Protein AF-A0A2P6RZ66-F1 (afdb_monomer_lite)

Sequence (146 aa):
MLWQESAVLIPDDTENAWIKHKDNLILMEIYHFFRSSCSQFGFTCESLSELKSDESEPEGALANVLDLLKRIHKIFFYELGGNLLYRDVRQVLKTVRKEVLKGCKVVFSRIIPSKVQADNHHPWKMAEQQIICGESNLKTSFLSVK

Organism: Rosa chinensis (NCBI:txid74649)

pLDDT: mean 78.61, std 17.31, range [31.58, 96.75]

Foldseek 3Di:
DPPDLLPAAAEDQDQVVQPPNNLRYQHFDDAFADPVSCVVVPHPDDHCVRVVHGADCCQGRVNVVVVLVVQLVCCLPPVDDDDNVPGGSSVSNQVVLCVLCPVNDDDFDPPDPPVDDPCPDPVSVCVVSSRDDGPPPCVVTDDDDD

Structure (mmCIF, N/CA/C/O backbone):
data_AF-A0A2P6RZ66-F1
#
_entry.id   AF-A0A2P6RZ66-F1
#
loop_
_atom_site.group_PDB
_atom_site.id
_atom_site.type_symbol
_atom_site.label_atom_id
_atom_site.label_alt_id
_atom_site.label_comp_id
_atom_site.label_asym_id
_atom_site.label_entity_id
_atom_site.label_seq_id
_atom_site.pdbx_PDB_ins_code
_atom_site.Cartn_x
_atom_site.Cartn_y
_atom_site.Cartn_z
_atom_site.occupancy
_atom_site.B_iso_or_equiv
_atom_site.auth_seq_id
_atom_site.auth_comp_id
_atom_site.auth_asym_id
_atom_site.auth_atom_id
_atom_site.pdbx_PDB_model_num
ATOM 1 N N . MET A 1 1 ? 6.305 -2.740 26.112 1.00 39.94 1 MET A N 1
ATOM 2 C CA . MET A 1 1 ? 5.052 -2.454 25.386 1.00 39.94 1 MET A CA 1
ATOM 3 C C . MET A 1 1 ? 5.189 -3.059 24.004 1.00 39.94 1 MET A C 1
ATOM 5 O O . MET A 1 1 ? 6.055 -2.623 23.261 1.00 39.94 1 MET A O 1
ATOM 9 N N . LEU A 1 2 ? 4.442 -4.124 23.713 1.00 45.94 2 LEU A N 1
ATOM 10 C CA . LEU A 1 2 ? 4.328 -4.655 22.353 1.00 45.94 2 LEU A CA 1
ATOM 11 C C . LEU A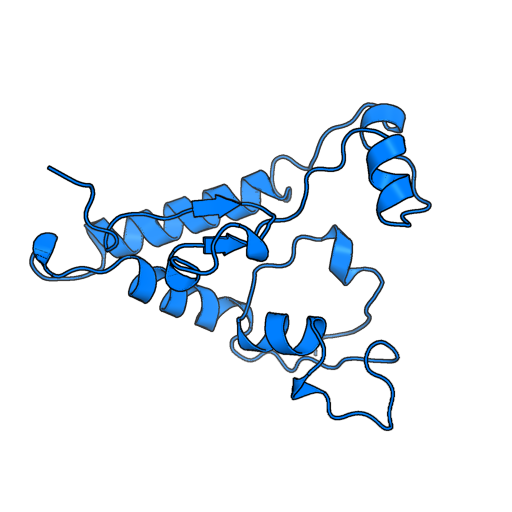 1 2 ? 3.525 -3.639 21.535 1.00 45.94 2 LEU A C 1
ATOM 13 O O . LEU A 1 2 ? 2.522 -3.126 22.029 1.00 45.94 2 LEU A O 1
ATOM 17 N N . TRP A 1 3 ? 3.996 -3.307 20.337 1.00 59.12 3 TRP A N 1
ATOM 18 C CA . TRP A 1 3 ? 3.285 -2.427 19.414 1.00 59.12 3 TRP A CA 1
ATOM 19 C C . TRP A 1 3 ? 1.868 -2.957 19.195 1.00 59.12 3 TRP A C 1
ATOM 21 O O . TRP A 1 3 ? 1.687 -4.118 18.831 1.00 59.12 3 TRP A O 1
ATOM 31 N N . GLN A 1 4 ? 0.860 -2.129 19.463 1.00 82.69 4 GLN A N 1
ATOM 32 C CA . GLN A 1 4 ? -0.524 -2.520 19.236 1.00 82.69 4 GLN A CA 1
ATOM 33 C C . GLN A 1 4 ? -0.743 -2.601 17.724 1.00 82.69 4 GLN A C 1
ATOM 35 O O . GLN A 1 4 ? -0.522 -1.618 17.018 1.00 82.69 4 GLN A O 1
ATOM 40 N N . GLU A 1 5 ? -1.174 -3.759 17.217 1.00 90.56 5 GLU A N 1
ATOM 41 C CA . GLU A 1 5 ? -1.377 -3.987 15.774 1.00 90.56 5 GLU A CA 1
ATOM 42 C C . GLU A 1 5 ? -2.280 -2.933 15.117 1.00 90.56 5 GLU A C 1
ATOM 44 O O . GLU A 1 5 ? -2.178 -2.682 13.921 1.00 90.56 5 GLU A O 1
ATOM 49 N N . SER A 1 6 ? -3.144 -2.285 15.901 1.00 93.75 6 SER A N 1
ATOM 50 C CA . SER A 1 6 ? -4.021 -1.202 15.461 1.00 93.75 6 SER A CA 1
ATOM 51 C C . SER A 1 6 ? -3.281 0.075 15.039 1.00 93.75 6 SER A C 1
ATOM 53 O O . SER A 1 6 ? -3.918 0.996 14.538 1.00 93.75 6 SER A O 1
ATOM 55 N N . ALA A 1 7 ? -1.960 0.153 15.212 1.00 93.00 7 ALA A N 1
ATOM 56 C CA . ALA A 1 7 ? -1.128 1.288 14.808 1.00 93.00 7 ALA A CA 1
ATOM 57 C C . ALA A 1 7 ? 0.029 0.893 13.869 1.00 93.00 7 ALA A C 1
ATOM 59 O O . ALA A 1 7 ? 0.929 1.698 13.640 1.00 93.00 7 ALA A O 1
ATOM 60 N N . VAL A 1 8 ? 0.028 -0.334 13.332 1.00 94.94 8 VAL A N 1
ATOM 61 C CA . VAL A 1 8 ? 1.120 -0.867 12.499 1.00 94.94 8 VAL A CA 1
ATOM 62 C C . VAL A 1 8 ? 0.645 -1.102 11.067 1.00 94.94 8 VAL A C 1
ATOM 64 O O . VAL A 1 8 ? -0.437 -1.638 10.842 1.00 94.94 8 VAL A O 1
ATOM 67 N N . LEU A 1 9 ? 1.474 -0.738 10.092 1.00 95.75 9 LEU A N 1
ATOM 68 C CA . LEU A 1 9 ? 1.301 -1.067 8.677 1.00 95.75 9 LEU A CA 1
ATOM 69 C C . LEU A 1 9 ? 2.581 -1.711 8.151 1.00 95.75 9 LEU A C 1
ATOM 71 O O . LEU A 1 9 ? 3.668 -1.406 8.637 1.00 95.75 9 LEU A O 1
ATOM 75 N N . ILE A 1 10 ? 2.434 -2.592 7.167 1.00 95.44 10 ILE A N 1
ATOM 76 C CA . ILE A 1 10 ? 3.520 -3.408 6.624 1.00 95.44 10 ILE A CA 1
ATOM 77 C C . ILE A 1 10 ? 3.537 -3.211 5.104 1.00 95.44 10 ILE A C 1
ATOM 79 O O . ILE A 1 10 ? 2.683 -3.782 4.433 1.00 95.44 10 ILE A O 1
ATOM 83 N N . PRO A 1 11 ? 4.421 -2.372 4.545 1.00 93.50 11 PRO A N 1
ATOM 84 C CA . PRO A 1 11 ? 4.653 -2.322 3.105 1.00 93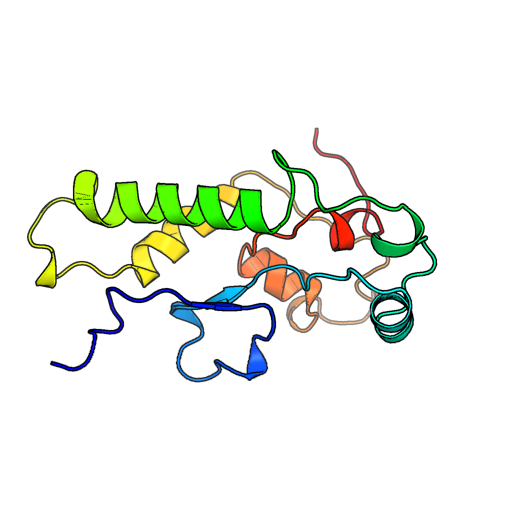.50 11 PRO A CA 1
ATOM 85 C C . PRO A 1 11 ? 5.569 -3.484 2.699 1.00 93.50 11 PRO A C 1
ATOM 87 O O . PRO A 1 11 ? 6.711 -3.545 3.147 1.00 93.50 11 PRO A O 1
ATOM 90 N N . ASP A 1 12 ? 5.052 -4.425 1.912 1.00 93.06 12 ASP A N 1
ATOM 91 C CA . ASP A 1 12 ? 5.779 -5.633 1.498 1.00 93.06 12 ASP A CA 1
ATOM 92 C C . ASP A 1 12 ? 5.145 -6.201 0.219 1.00 93.06 12 ASP A C 1
ATOM 94 O O . ASP A 1 12 ? 3.942 -6.050 -0.005 1.00 93.06 12 ASP A O 1
ATOM 98 N N . ASP A 1 13 ? 5.940 -6.827 -0.638 1.00 87.44 13 ASP A N 1
ATOM 99 C CA . ASP A 1 13 ? 5.508 -7.409 -1.909 1.00 87.44 13 ASP A CA 1
ATOM 100 C C . ASP A 1 13 ? 5.050 -8.879 -1.797 1.00 87.44 13 ASP A C 1
ATOM 102 O O . ASP A 1 13 ? 4.444 -9.425 -2.721 1.00 87.44 13 ASP A O 1
ATOM 106 N N . THR A 1 14 ? 5.276 -9.530 -0.651 1.00 88.50 14 THR A N 1
ATOM 107 C CA . THR A 1 14 ? 5.011 -10.960 -0.453 1.00 88.50 14 THR A CA 1
ATOM 108 C C . THR A 1 14 ? 3.843 -11.207 0.510 1.00 88.50 14 THR A C 1
ATOM 110 O O . THR A 1 14 ? 4.008 -11.399 1.715 1.00 88.50 14 THR A O 1
ATOM 113 N N . GLU A 1 15 ? 2.621 -11.325 -0.025 1.00 86.69 15 GLU A N 1
ATOM 114 C CA . GLU A 1 15 ? 1.405 -11.556 0.784 1.00 86.69 15 GLU A CA 1
ATOM 115 C C . GLU A 1 15 ? 1.496 -12.803 1.688 1.00 86.69 15 GLU A C 1
ATOM 117 O O . GLU A 1 15 ? 1.065 -12.796 2.846 1.00 86.69 15 GLU A O 1
ATOM 122 N N . ASN A 1 16 ? 2.082 -13.887 1.174 1.00 88.75 16 ASN A N 1
ATOM 123 C CA . ASN A 1 16 ? 2.160 -15.169 1.878 1.00 88.75 16 ASN A CA 1
ATOM 124 C C . ASN A 1 16 ? 3.086 -15.145 3.104 1.00 88.75 16 ASN A C 1
ATOM 126 O O . ASN A 1 16 ? 2.966 -16.021 3.960 1.00 88.75 16 ASN A O 1
ATOM 130 N N . ALA A 1 17 ? 3.966 -14.147 3.233 1.00 92.19 17 ALA A N 1
ATOM 131 C CA . ALA A 1 17 ? 4.757 -13.953 4.447 1.00 92.19 17 ALA A CA 1
ATOM 132 C C . ALA A 1 17 ? 3.888 -13.456 5.622 1.00 92.19 17 ALA A C 1
ATOM 134 O O . ALA A 1 17 ? 4.206 -13.701 6.786 1.00 92.19 17 ALA A O 1
ATOM 135 N N . TRP A 1 18 ? 2.739 -12.835 5.328 1.00 92.81 18 TRP A N 1
ATOM 136 C CA . TRP A 1 18 ? 1.931 -12.075 6.286 1.00 92.81 18 TRP A CA 1
ATOM 137 C C . TRP A 1 18 ? 0.532 -12.661 6.520 1.00 92.81 18 TRP A C 1
ATOM 139 O O . TRP A 1 18 ? -0.415 -11.936 6.817 1.00 92.81 18 TRP A O 1
ATOM 149 N N . ILE A 1 19 ? 0.382 -13.991 6.462 1.00 90.50 19 ILE A N 1
ATOM 150 C CA . ILE A 1 19 ? -0.921 -14.685 6.585 1.00 90.50 19 ILE A CA 1
ATOM 151 C C . ILE A 1 19 ? -1.687 -14.304 7.866 1.00 90.50 19 ILE A C 1
ATOM 153 O O . ILE A 1 19 ? -2.912 -14.207 7.841 1.00 90.50 19 ILE A O 1
ATOM 157 N N . LYS A 1 20 ? -0.980 -14.064 8.977 1.00 91.50 20 LYS A N 1
ATOM 158 C CA . LYS A 1 20 ? -1.589 -13.683 10.266 1.00 91.50 20 LYS A CA 1
ATOM 159 C C . LYS A 1 20 ? -1.904 -12.187 10.390 1.00 91.50 20 LYS A C 1
ATOM 161 O O . LYS A 1 20 ? -2.697 -11.822 11.249 1.00 91.50 20 LYS A O 1
ATOM 166 N N . HIS A 1 21 ? -1.322 -11.344 9.536 1.00 92.50 21 HIS A N 1
ATOM 167 C CA . HIS A 1 21 ? -1.409 -9.880 9.616 1.00 92.50 21 HIS A CA 1
ATOM 168 C C . HIS A 1 21 ? -1.830 -9.251 8.277 1.00 92.50 21 HIS A C 1
ATOM 170 O O . HIS A 1 21 ? -1.469 -8.116 7.975 1.00 92.50 21 HIS A O 1
ATOM 176 N N . LYS A 1 22 ? -2.617 -9.976 7.467 1.00 90.62 22 LYS A N 1
ATOM 177 C CA . LYS A 1 22 ? -3.047 -9.529 6.127 1.00 90.62 22 LYS A CA 1
ATOM 178 C C . LYS A 1 22 ? -3.745 -8.169 6.130 1.00 90.62 22 LYS A C 1
ATOM 180 O O . LYS A 1 22 ? -3.594 -7.397 5.192 1.00 90.62 22 LYS A O 1
ATOM 185 N N . ASP A 1 23 ? -4.476 -7.850 7.195 1.00 92.12 23 ASP A N 1
ATOM 186 C CA . ASP A 1 23 ? -5.168 -6.564 7.328 1.00 92.12 23 ASP A CA 1
ATOM 187 C C . ASP A 1 23 ? -4.214 -5.370 7.536 1.00 92.12 23 ASP A C 1
ATOM 189 O O . ASP A 1 23 ? -4.612 -4.229 7.303 1.00 92.12 23 ASP A O 1
ATOM 193 N N . ASN A 1 24 ? -2.972 -5.615 7.963 1.00 94.50 24 ASN A N 1
ATOM 194 C CA . ASN A 1 24 ? -1.927 -4.602 8.140 1.00 94.50 24 ASN A CA 1
ATOM 195 C C . ASN A 1 24 ? -1.044 -4.442 6.891 1.00 94.50 24 ASN A C 1
ATOM 197 O O . ASN A 1 24 ? -0.280 -3.479 6.807 1.00 94.50 24 ASN A O 1
ATOM 201 N N . LEU A 1 25 ? -1.132 -5.376 5.940 1.00 93.00 25 LEU A N 1
ATOM 202 C CA . LEU A 1 25 ? -0.294 -5.419 4.748 1.00 93.00 25 LEU A CA 1
ATOM 203 C C . LEU A 1 25 ? -0.753 -4.381 3.718 1.00 93.00 25 LEU A C 1
ATOM 205 O O . LEU A 1 25 ? -1.900 -4.399 3.263 1.00 93.00 25 LEU A O 1
ATOM 209 N N . ILE A 1 26 ? 0.166 -3.517 3.300 1.00 91.69 26 ILE A N 1
ATOM 210 C CA . ILE A 1 26 ? 0.109 -2.742 2.063 1.00 91.69 26 ILE A CA 1
ATOM 211 C C . ILE A 1 26 ? 0.914 -3.532 1.036 1.00 91.69 26 ILE A C 1
ATOM 213 O O . ILE A 1 26 ? 2.138 -3.444 1.011 1.00 91.69 26 ILE A O 1
ATOM 217 N N . LEU A 1 27 ? 0.215 -4.324 0.220 1.00 88.38 27 LEU A N 1
ATOM 218 C CA . LEU A 1 27 ? 0.857 -5.045 -0.871 1.00 88.38 27 LEU A CA 1
ATOM 219 C C . LEU A 1 27 ? 1.373 -4.024 -1.890 1.00 88.38 27 LEU A C 1
ATOM 221 O O . LEU A 1 27 ? 0.581 -3.226 -2.397 1.00 88.38 27 LEU A O 1
ATOM 225 N N . MET A 1 28 ? 2.678 -4.038 -2.139 1.00 85.38 28 MET A N 1
ATOM 226 C CA . MET A 1 28 ? 3.348 -3.147 -3.087 1.00 85.38 28 MET A CA 1
ATOM 227 C C . MET A 1 28 ? 3.964 -3.931 -4.246 1.00 85.38 28 MET A C 1
ATOM 229 O O . MET A 1 28 ? 4.083 -5.153 -4.186 1.00 85.38 28 MET A O 1
ATOM 233 N N . GLU A 1 29 ? 4.333 -3.231 -5.319 1.00 82.44 29 GLU A N 1
ATOM 234 C CA . GLU A 1 29 ? 5.010 -3.875 -6.444 1.00 82.44 29 GLU A CA 1
ATOM 235 C C . GLU A 1 29 ? 6.425 -4.313 -6.067 1.00 82.44 29 GLU A C 1
ATOM 237 O O . GLU A 1 29 ? 7.149 -3.600 -5.370 1.00 82.44 29 GLU A O 1
ATOM 242 N N . ILE A 1 30 ? 6.822 -5.480 -6.576 1.00 83.69 30 ILE A N 1
ATOM 243 C CA . ILE A 1 30 ? 8.194 -5.970 -6.475 1.00 83.69 30 ILE A CA 1
ATOM 244 C C . ILE A 1 30 ? 9.105 -5.019 -7.257 1.00 83.69 30 ILE A C 1
ATOM 246 O O . ILE A 1 30 ? 8.863 -4.720 -8.427 1.00 83.69 30 ILE A O 1
ATOM 250 N N . TYR A 1 31 ? 10.192 -4.577 -6.629 1.00 86.31 31 TYR A N 1
ATOM 251 C CA . TYR A 1 31 ? 11.182 -3.730 -7.283 1.00 86.31 31 TYR A CA 1
ATOM 252 C C . TYR A 1 31 ? 12.135 -4.562 -8.157 1.00 86.31 31 TYR A C 1
ATOM 254 O O . TYR A 1 31 ? 12.999 -5.296 -7.667 1.00 86.31 31 TYR A O 1
ATOM 262 N N . HIS A 1 32 ? 11.991 -4.441 -9.478 1.00 84.56 32 HIS A N 1
ATOM 263 C CA . HIS A 1 32 ? 12.787 -5.182 -10.458 1.00 84.56 32 HIS A CA 1
ATOM 264 C C . HIS A 1 32 ? 13.908 -4.327 -11.065 1.00 84.56 32 HIS A C 1
ATOM 266 O O . HIS A 1 32 ? 13.795 -3.812 -12.177 1.00 84.56 32 HIS A O 1
ATOM 272 N N . PHE A 1 33 ? 15.039 -4.218 -10.366 1.00 88.88 33 PHE A N 1
ATOM 273 C CA . PHE A 1 33 ? 16.195 -3.490 -10.903 1.00 88.88 33 PHE A CA 1
ATOM 274 C C . PHE A 1 33 ? 16.982 -4.293 -11.953 1.00 88.88 33 PHE A C 1
ATOM 276 O O . PHE A 1 33 ? 17.276 -3.813 -13.051 1.00 88.88 33 PHE A O 1
ATOM 283 N N . PHE A 1 34 ? 17.321 -5.543 -11.620 1.00 90.25 34 PHE A N 1
ATOM 284 C CA . PHE A 1 34 ? 18.196 -6.395 -12.429 1.00 90.25 34 PHE A CA 1
ATOM 285 C C . PHE A 1 34 ? 17.431 -7.227 -13.464 1.00 90.25 34 PHE A C 1
ATOM 287 O O . PHE A 1 34 ? 16.388 -7.808 -13.160 1.00 90.25 34 PHE A O 1
ATOM 294 N N . ARG A 1 35 ? 18.032 -7.420 -14.646 1.00 85.00 35 ARG A N 1
ATOM 295 C CA . ARG A 1 35 ? 17.498 -8.278 -15.723 1.00 85.00 35 ARG A CA 1
ATOM 296 C C . ARG A 1 35 ? 17.177 -9.705 -15.277 1.00 85.00 35 ARG A C 1
ATOM 298 O O . ARG A 1 35 ? 16.199 -10.299 -15.736 1.00 85.00 35 ARG A O 1
ATOM 305 N N .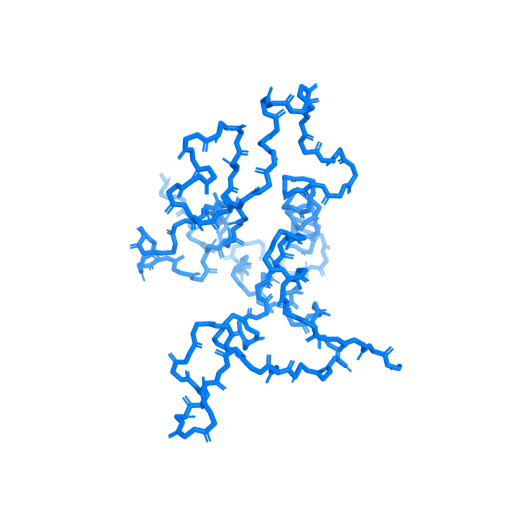 SER A 1 36 ? 17.994 -10.267 -14.387 1.00 85.19 36 SER A N 1
ATOM 306 C CA . SER A 1 36 ? 17.775 -11.606 -13.828 1.00 85.19 36 SER A CA 1
ATOM 307 C C . SER A 1 36 ? 16.444 -11.705 -13.080 1.00 8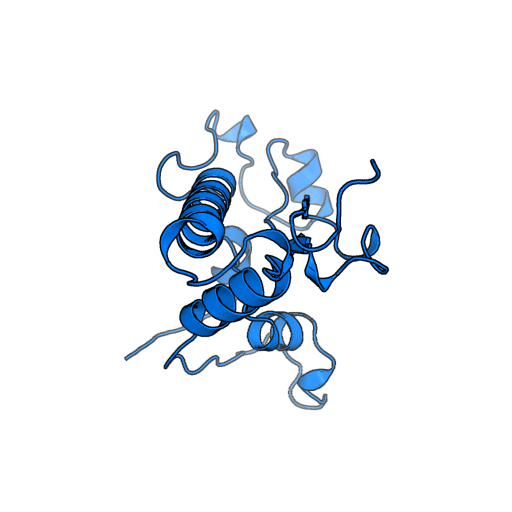5.19 36 SER A C 1
ATOM 309 O O . SER A 1 36 ? 15.751 -12.708 -13.223 1.00 85.19 36 SER A O 1
ATOM 311 N N . SER A 1 37 ? 16.065 -10.650 -12.352 1.00 80.25 37 SER A N 1
ATOM 312 C CA . SER A 1 37 ? 14.780 -10.551 -11.661 1.00 80.25 37 SER A CA 1
ATOM 313 C C . SER A 1 37 ? 13.639 -10.472 -12.677 1.00 80.25 37 SER A C 1
ATOM 315 O O . SER A 1 37 ? 12.767 -11.330 -12.668 1.00 80.25 37 SER A O 1
ATOM 317 N N . CYS A 1 38 ? 13.708 -9.568 -13.660 1.00 74.19 38 CYS A N 1
ATOM 318 C CA . CYS A 1 38 ? 12.695 -9.467 -14.722 1.00 74.19 38 CYS A CA 1
ATOM 319 C C . CYS A 1 38 ? 12.426 -10.810 -15.430 1.00 74.19 38 CYS A C 1
ATOM 321 O O . CYS A 1 38 ? 11.280 -11.182 -15.677 1.00 74.19 38 CYS A O 1
ATOM 323 N N . SER A 1 39 ? 13.490 -11.570 -15.704 1.00 73.69 39 SER A N 1
ATOM 324 C CA . SER A 1 39 ? 13.410 -12.844 -16.430 1.00 73.69 39 SER A CA 1
ATOM 325 C C . SER A 1 39 ? 12.714 -13.947 -15.624 1.00 73.69 39 SER A C 1
ATOM 327 O O . SER A 1 39 ? 11.974 -14.742 -16.198 1.00 73.69 39 SER A O 1
ATOM 329 N N . GLN A 1 40 ? 12.906 -13.988 -14.298 1.00 75.19 40 GLN A N 1
ATOM 330 C CA . GLN A 1 40 ? 12.217 -14.940 -13.410 1.00 75.19 40 GLN A CA 1
ATOM 331 C C . GLN A 1 40 ? 10.701 -14.715 -13.380 1.00 75.19 40 GLN A C 1
ATOM 333 O O . GLN A 1 40 ? 9.943 -15.666 -13.204 1.00 75.19 40 GLN A O 1
ATOM 338 N N . PHE A 1 41 ? 10.271 -13.473 -13.599 1.00 68.62 41 PHE A N 1
ATOM 339 C CA . PHE A 1 41 ? 8.866 -13.070 -13.626 1.00 68.62 41 PHE A CA 1
ATOM 340 C C . PHE A 1 41 ? 8.298 -12.969 -15.056 1.00 68.62 41 PHE A C 1
ATOM 342 O O . PHE A 1 41 ? 7.159 -12.551 -15.242 1.00 68.62 41 PHE A O 1
ATOM 349 N N . GLY A 1 42 ? 9.058 -13.400 -16.073 1.00 70.25 42 GLY A N 1
ATOM 350 C CA . GLY A 1 42 ? 8.588 -13.496 -17.459 1.00 70.25 42 GLY A CA 1
ATOM 351 C C . GLY A 1 42 ? 8.513 -12.169 -18.220 1.00 70.25 42 GLY A C 1
ATOM 352 O O . GLY A 1 42 ? 7.890 -12.116 -19.281 1.00 70.25 42 GLY A O 1
ATOM 353 N N . PHE A 1 43 ? 9.142 -11.104 -17.718 1.00 73.38 43 PHE A N 1
ATOM 354 C CA . PHE A 1 43 ? 9.202 -9.820 -18.412 1.00 73.38 43 PHE A CA 1
ATOM 355 C C . PHE A 1 43 ? 10.237 -9.857 -19.544 1.00 73.38 43 PHE A C 1
ATOM 357 O O . PHE A 1 43 ? 11.385 -10.254 -19.347 1.00 73.38 43 PHE A O 1
ATOM 364 N N . THR A 1 44 ? 9.835 -9.415 -20.739 1.00 70.25 44 THR A N 1
ATOM 365 C CA . THR A 1 44 ? 10.698 -9.367 -21.935 1.00 70.25 44 THR A CA 1
ATOM 366 C C . THR A 1 44 ? 11.262 -7.974 -22.231 1.00 70.25 44 THR A C 1
ATOM 368 O O . THR A 1 44 ? 11.919 -7.795 -23.253 1.00 70.25 44 THR A O 1
ATOM 371 N N . CYS A 1 45 ? 10.972 -6.978 -21.390 1.00 72.00 45 CYS A N 1
ATOM 372 C CA . CYS A 1 45 ? 11.475 -5.610 -21.526 1.00 72.00 45 CYS A CA 1
ATOM 373 C C . CYS A 1 45 ? 12.873 -5.446 -20.910 1.00 72.00 45 CYS A C 1
ATOM 375 O O . CYS A 1 45 ? 13.292 -6.255 -20.080 1.00 72.00 45 CYS A O 1
ATOM 377 N N . GLU A 1 46 ? 13.579 -4.383 -21.305 1.00 80.44 46 GLU A N 1
ATOM 378 C CA . GLU A 1 46 ? 14.836 -3.976 -20.667 1.00 80.44 46 GLU A CA 1
ATOM 379 C C . GLU A 1 46 ? 14.598 -3.671 -19.181 1.00 80.44 46 GLU A C 1
ATOM 381 O O . GLU A 1 46 ? 13.586 -3.065 -18.816 1.00 80.44 46 GLU A O 1
ATOM 386 N N . SER A 1 47 ? 15.508 -4.116 -18.311 1.00 87.12 47 SER A N 1
ATOM 387 C CA . SER A 1 47 ? 15.420 -3.818 -16.877 1.00 87.12 47 SER A CA 1
ATOM 388 C C . SER A 1 47 ? 15.889 -2.396 -16.555 1.00 87.12 47 SER A C 1
ATOM 390 O O . SER A 1 47 ? 16.610 -1.781 -17.342 1.00 87.12 47 SER A O 1
ATOM 392 N N . LEU A 1 48 ? 15.564 -1.887 -15.360 1.00 89.31 48 LEU A N 1
ATOM 393 C CA . LEU A 1 48 ? 16.028 -0.565 -14.901 1.00 89.31 48 LEU A CA 1
ATOM 394 C C . LEU A 1 48 ? 17.559 -0.439 -14.964 1.00 89.31 48 LEU A C 1
ATOM 396 O O . LEU A 1 48 ? 18.090 0.570 -15.425 1.00 89.31 48 LEU A O 1
ATOM 400 N N . SER A 1 49 ? 18.280 -1.508 -14.608 1.00 93.38 49 SER A N 1
ATOM 401 C CA . SER A 1 49 ? 19.740 -1.539 -14.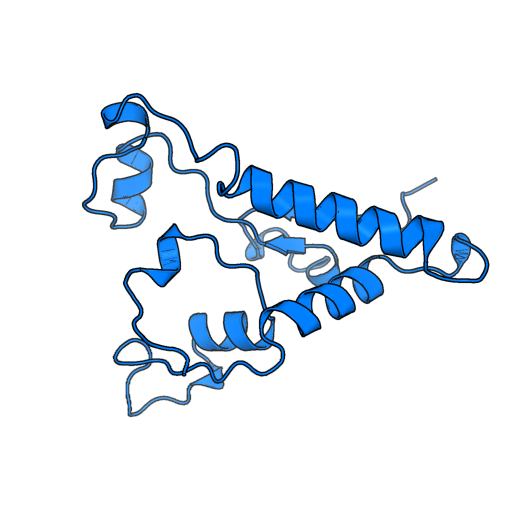729 1.00 93.38 49 SER A CA 1
ATOM 402 C C . SER A 1 49 ? 20.239 -1.417 -16.175 1.00 93.38 49 SER A C 1
ATOM 404 O O . SER A 1 49 ? 21.285 -0.817 -16.407 1.00 93.38 49 SER A O 1
ATOM 406 N N . GLU A 1 50 ? 19.523 -1.994 -17.147 1.00 92.12 50 GLU A N 1
ATOM 407 C CA . GLU A 1 50 ? 19.878 -1.911 -18.573 1.00 92.12 50 GLU A CA 1
ATOM 408 C C . GLU A 1 50 ? 19.568 -0.524 -19.143 1.00 92.12 50 GLU A C 1
ATOM 410 O O . GLU A 1 50 ? 20.385 0.041 -19.871 1.00 92.12 50 GLU A O 1
ATOM 415 N N . LEU A 1 51 ? 18.443 0.058 -18.718 1.00 91.19 51 LEU A N 1
ATOM 416 C CA . LEU A 1 51 ? 18.037 1.428 -19.032 1.00 91.19 51 LEU A CA 1
ATOM 417 C C . LEU A 1 51 ? 18.892 2.489 -18.322 1.00 91.19 51 LEU A C 1
ATOM 419 O O . LEU A 1 51 ? 18.833 3.664 -18.680 1.00 91.19 51 LEU A O 1
ATOM 423 N N . LYS A 1 52 ? 19.705 2.082 -17.335 1.00 93.62 52 LYS A N 1
ATOM 424 C CA . LYS A 1 52 ? 20.484 2.972 -16.455 1.00 93.62 52 LYS A CA 1
ATOM 425 C C . LYS A 1 52 ? 19.606 4.048 -15.814 1.00 93.62 52 LYS A C 1
ATOM 427 O O . LYS A 1 52 ? 20.023 5.196 -15.663 1.00 93.62 52 LYS A O 1
ATOM 432 N N . SER A 1 53 ? 18.390 3.658 -15.463 1.00 91.38 53 SER A N 1
ATOM 433 C CA . SER A 1 53 ? 17.390 4.504 -14.830 1.00 91.38 53 SER A CA 1
ATOM 434 C C . SER A 1 53 ? 16.918 3.862 -13.531 1.00 91.38 53 SER A C 1
ATOM 436 O O . SER A 1 53 ? 17.295 2.736 -13.206 1.00 91.38 53 SER A O 1
ATOM 438 N N . ASP A 1 54 ? 16.082 4.585 -12.800 1.00 91.88 54 ASP A N 1
ATOM 439 C CA . ASP A 1 54 ? 15.354 4.067 -11.646 1.00 91.88 54 ASP A CA 1
ATOM 440 C C . ASP A 1 54 ? 13.842 4.174 -11.902 1.00 91.88 54 ASP A C 1
ATOM 442 O O . ASP A 1 54 ? 13.421 4.574 -12.995 1.00 91.88 54 ASP A O 1
ATOM 446 N N . GLU A 1 55 ? 13.025 3.791 -10.924 1.00 87.50 55 GLU A N 1
ATOM 447 C CA . GLU A 1 55 ? 11.595 4.076 -10.947 1.00 87.50 55 GLU A CA 1
ATOM 448 C C . GLU A 1 55 ? 11.311 5.587 -11.013 1.00 87.50 55 GLU A C 1
ATOM 450 O O . GLU A 1 55 ? 12.146 6.431 -10.683 1.00 87.50 55 GLU A O 1
ATOM 455 N N . SER A 1 56 ? 10.107 5.936 -11.466 1.00 87.69 56 SER A N 1
ATOM 456 C CA . SER A 1 56 ? 9.671 7.331 -11.559 1.00 87.69 56 SER A CA 1
ATOM 457 C C . SER A 1 56 ? 9.606 7.967 -10.165 1.00 87.69 56 SER A C 1
ATOM 459 O O . SER A 1 56 ? 8.923 7.453 -9.285 1.00 87.69 56 SER A O 1
ATOM 461 N N . GLU A 1 57 ? 10.262 9.110 -9.949 1.00 90.06 57 GLU A N 1
ATOM 462 C CA . GLU A 1 57 ? 10.132 9.849 -8.684 1.00 90.06 57 GLU A CA 1
ATOM 463 C C . GLU A 1 57 ? 8.682 10.267 -8.362 1.00 90.06 57 GLU A C 1
ATOM 465 O O . GLU A 1 57 ? 8.282 10.118 -7.206 1.00 90.06 57 GLU A O 1
ATOM 470 N N . PRO A 1 58 ? 7.872 10.785 -9.315 1.00 88.38 58 PRO A N 1
ATOM 471 C CA . PRO A 1 58 ? 6.482 11.142 -9.027 1.00 88.38 58 PRO A CA 1
ATOM 472 C C . PRO A 1 58 ? 5.495 9.968 -9.106 1.00 88.38 58 PRO A C 1
ATOM 474 O O . PRO A 1 58 ? 4.439 10.040 -8.486 1.00 88.38 58 PRO A O 1
ATOM 477 N N . GLU A 1 59 ? 5.792 8.920 -9.882 1.00 82.50 59 GLU A N 1
ATOM 478 C CA . GLU A 1 59 ? 4.797 7.892 -10.263 1.00 82.50 59 GLU A CA 1
ATOM 479 C C . GLU A 1 59 ? 5.249 6.454 -9.946 1.00 82.50 59 GLU A C 1
ATOM 481 O O . GLU A 1 59 ? 4.531 5.492 -10.223 1.00 82.50 59 GLU A O 1
ATOM 486 N N . GLY A 1 60 ? 6.435 6.288 -9.358 1.00 85.00 60 GLY A N 1
ATOM 487 C CA . GLY A 1 60 ? 7.021 4.999 -9.000 1.00 85.00 60 GLY A CA 1
ATOM 488 C C . GLY A 1 60 ? 6.261 4.274 -7.891 1.00 85.00 60 GLY A C 1
ATOM 489 O O . GLY A 1 60 ? 5.418 4.838 -7.187 1.00 85.00 60 GLY A O 1
ATOM 490 N N . ALA A 1 61 ? 6.577 2.995 -7.708 1.00 85.12 61 ALA A N 1
ATOM 491 C CA . ALA A 1 61 ? 5.962 2.157 -6.689 1.00 85.12 61 ALA A CA 1
ATOM 492 C C . ALA A 1 61 ? 6.190 2.733 -5.283 1.00 85.12 61 ALA A C 1
ATOM 494 O O . ALA A 1 61 ? 5.233 2.840 -4.511 1.00 85.12 61 ALA A O 1
ATOM 495 N N . LEU A 1 62 ? 7.414 3.173 -4.957 1.00 89.69 62 LEU A N 1
ATOM 496 C CA . LEU A 1 62 ? 7.686 3.778 -3.648 1.00 89.69 62 LEU A CA 1
ATOM 497 C C . LEU A 1 62 ? 7.001 5.133 -3.470 1.00 89.69 62 LEU A C 1
ATOM 499 O O . LEU A 1 62 ? 6.495 5.405 -2.380 1.00 89.69 62 LEU A O 1
ATOM 503 N N . ALA A 1 63 ? 6.939 5.961 -4.516 1.00 88.75 63 ALA A N 1
ATOM 504 C CA . ALA A 1 63 ? 6.237 7.243 -4.473 1.00 88.75 63 ALA A CA 1
ATOM 505 C C . ALA A 1 63 ? 4.749 7.044 -4.141 1.00 88.75 63 ALA A C 1
ATOM 507 O O . ALA A 1 63 ? 4.222 7.650 -3.202 1.00 88.75 63 ALA A O 1
ATOM 508 N N . ASN A 1 64 ? 4.106 6.091 -4.820 1.00 86.81 64 ASN A N 1
ATOM 509 C CA . ASN A 1 64 ? 2.710 5.726 -4.590 1.00 86.81 64 ASN A CA 1
ATOM 510 C C . ASN A 1 64 ? 2.471 5.178 -3.171 1.00 86.81 64 ASN A C 1
ATOM 512 O O . ASN A 1 64 ? 1.509 5.569 -2.501 1.00 86.81 64 ASN A O 1
ATOM 516 N N . VAL A 1 65 ? 3.351 4.297 -2.677 1.00 89.81 65 VAL A N 1
ATOM 517 C CA . VAL A 1 65 ? 3.265 3.768 -1.303 1.00 89.81 65 VAL A CA 1
ATOM 518 C C . VAL A 1 65 ? 3.457 4.884 -0.276 1.00 89.81 65 VAL A C 1
ATOM 520 O O . VAL A 1 65 ? 2.717 4.950 0.708 1.00 89.81 65 VAL A O 1
ATOM 523 N N . LEU A 1 66 ? 4.410 5.789 -0.496 1.00 92.69 66 LEU A N 1
ATOM 524 C CA . LEU A 1 66 ? 4.666 6.915 0.394 1.00 92.69 66 LEU A CA 1
ATOM 525 C C . LEU A 1 66 ? 3.453 7.846 0.487 1.00 92.69 66 LEU A C 1
ATOM 527 O O . LEU A 1 66 ? 3.069 8.249 1.588 1.00 92.69 66 LEU A O 1
ATOM 531 N N . ASP A 1 67 ? 2.824 8.173 -0.637 1.00 91.19 67 ASP A N 1
ATOM 532 C CA . ASP A 1 67 ? 1.645 9.036 -0.646 1.00 91.19 67 ASP A CA 1
ATOM 533 C C . ASP A 1 67 ? 0.434 8.369 0.010 1.00 91.19 67 ASP A C 1
ATOM 535 O O . ASP A 1 67 ? -0.286 9.015 0.784 1.00 91.19 67 ASP A O 1
ATOM 539 N N . LEU A 1 68 ? 0.268 7.055 -0.172 1.00 91.12 68 LEU A N 1
ATOM 540 C CA . LEU A 1 68 ? -0.703 6.273 0.590 1.00 91.12 68 LEU A CA 1
ATOM 541 C C . LEU A 1 68 ? -0.431 6.358 2.101 1.00 91.12 68 LEU A C 1
ATOM 543 O O . LEU A 1 68 ? -1.350 6.630 2.878 1.00 91.12 68 LEU A O 1
ATOM 547 N N . LEU A 1 69 ? 0.818 6.154 2.529 1.00 95.06 69 LEU A N 1
ATOM 548 C CA . LEU A 1 69 ? 1.204 6.210 3.940 1.00 95.06 69 LEU A CA 1
ATOM 549 C C . LEU A 1 69 ? 0.957 7.598 4.541 1.00 95.06 69 LEU A C 1
ATOM 551 O O . LEU A 1 69 ? 0.373 7.692 5.621 1.00 95.06 69 LEU A O 1
ATOM 555 N N . LYS A 1 70 ? 1.317 8.679 3.835 1.00 95.94 70 LYS A N 1
ATOM 556 C CA . LYS A 1 70 ? 1.024 10.062 4.258 1.00 95.94 70 LYS A CA 1
ATOM 557 C C . LYS A 1 70 ? -0.476 10.287 4.423 1.00 95.94 70 LYS A C 1
ATOM 559 O O . LYS A 1 70 ? -0.909 10.889 5.408 1.00 95.94 70 LYS A O 1
ATOM 564 N N . ARG A 1 71 ? -1.281 9.788 3.481 1.00 95.38 71 ARG A N 1
ATOM 565 C CA . ARG A 1 71 ? -2.741 9.904 3.522 1.00 95.38 71 ARG A CA 1
ATOM 566 C C . ARG A 1 71 ? -3.336 9.160 4.714 1.00 95.38 71 ARG A C 1
ATOM 568 O O . ARG A 1 71 ? -4.130 9.738 5.455 1.00 95.38 71 ARG A O 1
ATOM 575 N N . ILE A 1 72 ? -2.923 7.912 4.936 1.00 95.50 72 ILE A N 1
ATOM 576 C CA . ILE A 1 72 ? -3.370 7.114 6.084 1.00 95.50 72 ILE A CA 1
ATOM 577 C C . ILE A 1 72 ? -2.941 7.772 7.393 1.00 95.50 72 ILE A C 1
ATOM 579 O O . ILE A 1 72 ? -3.762 7.898 8.297 1.00 95.50 72 ILE A O 1
ATOM 583 N N . HIS A 1 73 ? -1.698 8.248 7.483 1.00 95.88 73 HIS A N 1
ATOM 584 C CA . HIS A 1 73 ? -1.198 8.975 8.646 1.00 95.88 73 HIS A CA 1
ATOM 585 C C . HIS A 1 73 ? -2.068 10.200 8.946 1.00 95.88 73 HIS A C 1
ATOM 587 O O . HIS A 1 73 ? -2.487 10.404 10.087 1.00 95.88 73 HIS A O 1
ATOM 593 N N . LYS A 1 74 ? -2.394 10.994 7.916 1.00 96.75 74 LYS A N 1
ATOM 594 C CA . LYS A 1 74 ? -3.246 12.175 8.064 1.00 96.75 74 LYS A CA 1
ATOM 595 C C . LYS A 1 74 ? -4.612 11.813 8.651 1.00 96.75 74 LYS A C 1
ATOM 597 O O . LYS A 1 74 ? -5.023 12.410 9.645 1.00 96.75 74 LYS A O 1
ATOM 602 N N . ILE A 1 75 ? -5.274 10.804 8.083 1.00 95.31 75 ILE A N 1
ATOM 603 C CA . ILE A 1 75 ? -6.587 10.350 8.554 1.00 95.31 75 ILE A CA 1
ATOM 604 C C . ILE A 1 75 ? -6.487 9.810 9.986 1.00 95.31 75 ILE A C 1
ATOM 606 O O . ILE A 1 75 ? -7.247 10.217 10.865 1.00 95.31 75 ILE A O 1
ATOM 610 N N . PHE A 1 76 ? -5.522 8.920 10.232 1.00 95.44 76 PHE A N 1
ATOM 611 C CA . PHE A 1 76 ? -5.368 8.215 11.499 1.00 95.44 76 PHE A CA 1
ATOM 612 C C . PHE A 1 76 ? -5.084 9.154 12.667 1.00 95.44 76 PHE A C 1
ATOM 614 O O . PHE A 1 76 ? -5.637 8.926 13.739 1.00 95.44 76 PHE A O 1
ATOM 621 N N . PHE A 1 77 ? -4.267 10.197 12.488 1.00 93.94 77 PHE A N 1
ATOM 622 C CA . PHE A 1 77 ? -3.905 11.115 13.572 1.00 93.94 77 PHE A CA 1
ATOM 623 C C . PHE A 1 77 ? -4.803 12.351 13.657 1.00 93.94 77 PHE A C 1
ATOM 625 O O . PHE A 1 77 ? -5.153 12.749 14.770 1.00 93.94 77 PHE A O 1
ATOM 632 N N . TYR A 1 78 ? -5.227 12.926 12.529 1.00 94.19 78 TYR A N 1
ATOM 633 C CA . TYR A 1 78 ? -5.850 14.256 12.526 1.00 94.19 78 TYR A CA 1
ATOM 634 C C . TYR A 1 78 ? -7.332 14.274 12.148 1.00 94.19 78 TYR A C 1
ATOM 636 O O . TYR A 1 78 ? -8.055 15.127 12.653 1.00 94.19 78 TYR A O 1
ATOM 644 N N . GLU A 1 79 ? -7.799 13.377 11.276 1.00 92.94 79 GLU A N 1
ATOM 645 C CA . GLU A 1 79 ? -9.178 13.452 10.755 1.00 92.94 79 GLU A CA 1
ATOM 646 C C . GLU A 1 79 ? -10.156 12.561 11.522 1.00 92.94 79 GLU A C 1
ATOM 648 O O . GLU A 1 79 ? -11.335 12.892 11.649 1.00 92.94 79 GLU A O 1
ATOM 653 N N . LEU A 1 80 ? -9.681 11.446 12.083 1.00 89.06 80 LEU A N 1
ATOM 654 C CA . LEU A 1 80 ? -10.480 10.682 13.031 1.00 89.06 80 LEU A CA 1
ATOM 655 C C . LEU A 1 80 ? -10.654 11.493 14.323 1.00 89.06 80 LEU A C 1
ATOM 657 O O . LEU A 1 80 ? -9.699 12.047 14.866 1.00 89.06 80 LEU A O 1
ATOM 661 N N . GLY A 1 81 ? -11.882 11.562 14.834 1.00 83.62 81 GLY A N 1
ATOM 662 C CA . GLY A 1 81 ? -12.161 12.094 16.168 1.00 83.62 81 GLY A CA 1
ATOM 663 C C . GLY A 1 81 ? -11.780 11.105 17.280 1.00 83.62 81 GLY A C 1
ATOM 664 O O . GLY A 1 81 ? -11.419 9.956 17.028 1.00 83.62 81 GLY A O 1
ATOM 665 N N . GLY A 1 82 ? -11.883 11.535 18.538 1.00 86.12 82 GLY A N 1
ATOM 666 C CA . GLY A 1 82 ? -11.728 10.653 19.705 1.00 86.12 82 GLY A CA 1
ATOM 667 C C . GLY A 1 82 ? -10.281 10.289 20.066 1.00 86.12 82 GLY A C 1
ATOM 668 O O . GLY A 1 82 ? -9.326 10.821 19.506 1.00 86.12 82 GLY A O 1
ATOM 669 N N . ASN A 1 83 ? -10.109 9.395 21.043 1.00 86.94 83 ASN A N 1
ATOM 670 C CA . ASN A 1 83 ? -8.798 9.024 21.591 1.00 86.94 83 ASN A CA 1
ATOM 671 C C . ASN A 1 83 ? -8.044 8.050 20.660 1.00 86.94 83 ASN A C 1
ATOM 673 O O . ASN A 1 83 ? -8.636 7.099 20.152 1.00 86.94 83 ASN A O 1
ATOM 677 N N . LEU A 1 84 ? -6.735 8.271 20.481 1.00 86.38 84 LEU A N 1
ATOM 678 C CA . LEU A 1 84 ? -5.835 7.430 19.678 1.00 86.38 84 LEU A CA 1
ATOM 679 C C . LEU A 1 84 ? -5.860 5.947 20.083 1.00 86.38 84 LEU A C 1
ATOM 681 O O . LEU A 1 84 ? -5.732 5.088 19.218 1.00 86.38 84 LEU A O 1
ATOM 685 N N . LEU A 1 85 ? -6.083 5.636 21.365 1.00 86.56 85 LEU A N 1
ATOM 686 C CA . LEU A 1 85 ? -6.124 4.260 21.882 1.00 86.56 85 LEU A CA 1
ATOM 687 C C . LEU A 1 85 ? -7.253 3.404 21.289 1.00 86.56 85 LEU A C 1
ATOM 689 O O . LEU A 1 85 ? -7.161 2.179 21.303 1.00 86.56 85 LEU A O 1
ATOM 693 N N . TYR A 1 86 ? -8.309 4.038 20.772 1.00 88.75 86 TYR A N 1
ATOM 694 C CA . TYR A 1 86 ? -9.452 3.351 20.163 1.00 88.75 86 TYR A CA 1
ATOM 695 C C . TYR A 1 86 ? -9.419 3.378 18.632 1.00 88.75 86 TYR A C 1
ATOM 697 O O . TYR A 1 86 ? -10.365 2.922 17.990 1.00 88.75 86 TYR A O 1
ATOM 705 N N . ARG A 1 87 ? -8.359 3.933 18.031 1.00 92.94 87 ARG A N 1
ATOM 706 C CA . ARG A 1 87 ? -8.211 3.989 16.575 1.00 92.94 87 ARG A CA 1
ATOM 707 C C . ARG A 1 87 ? -7.521 2.732 16.063 1.00 92.94 87 ARG A C 1
ATOM 709 O O . ARG A 1 87 ? -6.645 2.168 16.717 1.00 92.94 87 ARG A O 1
ATOM 716 N N . ASP A 1 88 ? -7.913 2.326 14.860 1.00 94.94 88 ASP A N 1
ATOM 717 C CA . ASP A 1 88 ? -7.334 1.183 14.166 1.00 94.94 88 ASP A CA 1
ATOM 718 C C . ASP A 1 88 ? -6.970 1.552 12.726 1.00 94.94 88 ASP A C 1
ATOM 720 O O . ASP A 1 88 ? -7.832 1.818 11.884 1.00 94.94 88 ASP A O 1
ATOM 724 N N . VAL A 1 89 ? -5.669 1.567 12.449 1.00 95.62 89 VAL A N 1
ATOM 725 C CA . VAL A 1 89 ? -5.086 1.906 11.152 1.00 95.62 89 VAL A CA 1
ATOM 726 C C . VAL A 1 89 ? -5.548 0.950 10.053 1.00 95.62 89 VAL A C 1
ATOM 728 O O . VAL A 1 89 ? -5.677 1.364 8.903 1.00 95.62 89 VAL A O 1
ATOM 731 N N . ARG A 1 90 ? -5.909 -0.294 10.394 1.00 95.31 90 ARG A N 1
ATOM 732 C CA . ARG A 1 90 ? -6.458 -1.274 9.444 1.00 95.31 90 ARG A CA 1
ATOM 733 C C . ARG A 1 90 ? -7.810 -0.820 8.899 1.00 95.31 90 ARG A C 1
ATOM 735 O O . ARG A 1 90 ? -8.109 -1.027 7.726 1.00 95.31 90 ARG A O 1
ATOM 742 N N . GLN A 1 91 ? -8.621 -0.151 9.723 1.00 94.50 91 GLN A N 1
ATOM 743 C CA . GLN A 1 91 ? -9.904 0.417 9.288 1.00 94.50 91 GLN A CA 1
ATOM 744 C C . GLN A 1 91 ? -9.704 1.643 8.393 1.00 94.50 91 GLN A C 1
ATOM 746 O O . GLN A 1 91 ? -10.431 1.826 7.412 1.00 94.50 91 GLN A O 1
ATOM 751 N N . VAL A 1 92 ? -8.678 2.449 8.682 1.00 95.19 92 VAL A N 1
ATOM 752 C CA . VAL A 1 92 ? -8.287 3.576 7.826 1.00 95.19 92 VAL A CA 1
ATOM 753 C C . VAL A 1 92 ? -7.812 3.072 6.466 1.00 95.19 92 VAL A C 1
ATOM 755 O O . VAL A 1 92 ? -8.326 3.517 5.443 1.00 95.19 92 VAL A O 1
ATOM 758 N N . LEU A 1 93 ? -6.913 2.084 6.441 1.00 93.38 93 LEU A N 1
ATOM 759 C CA . LEU A 1 93 ? -6.427 1.457 5.211 1.00 93.38 93 LEU A CA 1
ATOM 760 C C . LEU A 1 93 ? -7.580 0.882 4.374 1.00 93.38 93 LEU A C 1
ATOM 762 O O . LEU A 1 93 ? -7.653 1.141 3.174 1.00 93.38 93 LEU A O 1
ATOM 766 N N . LYS A 1 94 ? -8.523 0.160 5.000 1.00 91.00 94 LYS A N 1
ATOM 767 C CA . LYS A 1 94 ? -9.733 -0.354 4.328 1.00 91.00 94 LYS A CA 1
ATOM 768 C C . LYS A 1 94 ? -10.586 0.767 3.726 1.00 91.00 94 LYS A C 1
ATOM 770 O O . LYS A 1 94 ? -11.150 0.585 2.652 1.00 91.00 94 LYS A O 1
ATOM 775 N N . THR A 1 95 ? -10.684 1.917 4.392 1.00 90.69 95 THR A N 1
ATOM 776 C CA . THR A 1 95 ? -11.427 3.080 3.878 1.00 90.69 95 THR A CA 1
ATOM 777 C C . THR A 1 95 ? -10.729 3.700 2.673 1.00 90.69 95 THR A C 1
ATOM 779 O O . THR A 1 95 ? -11.374 3.920 1.653 1.00 90.69 95 THR A O 1
ATOM 782 N N . VAL A 1 96 ? -9.412 3.907 2.751 1.00 89.75 96 VAL A N 1
ATOM 783 C CA . VAL A 1 96 ? -8.634 4.476 1.642 1.00 89.75 96 VAL A CA 1
ATOM 784 C C . VAL A 1 96 ? -8.657 3.559 0.412 1.00 89.75 96 VAL A C 1
ATOM 786 O O . VAL A 1 96 ? -8.861 4.038 -0.700 1.00 89.75 96 VAL A O 1
ATOM 789 N N . ARG A 1 97 ? -8.543 2.235 0.594 1.00 84.75 97 ARG A N 1
ATOM 790 C CA . ARG A 1 97 ? -8.655 1.246 -0.498 1.00 84.75 97 ARG A CA 1
ATOM 791 C C . ARG A 1 97 ? -9.995 1.322 -1.236 1.00 84.75 97 ARG A C 1
ATOM 793 O O . ARG A 1 97 ? -10.019 1.323 -2.464 1.00 84.75 97 ARG A O 1
ATOM 800 N N . LYS A 1 98 ? -11.097 1.509 -0.500 1.00 81.88 98 LYS A N 1
ATOM 801 C CA . LYS A 1 98 ? -12.456 1.666 -1.061 1.00 81.88 98 LYS A CA 1
ATOM 802 C C . LYS A 1 98 ? -12.626 2.831 -2.009 1.00 81.88 98 LYS A C 1
ATOM 804 O O . LYS A 1 98 ? -13.570 2.827 -2.796 1.00 81.88 98 LYS A O 1
ATOM 809 N N . GLU A 1 99 ? -11.741 3.809 -1.956 1.00 80.75 99 GLU A N 1
ATOM 810 C CA . GLU A 1 99 ? -11.813 4.978 -2.817 1.00 80.75 99 GLU A CA 1
ATOM 811 C C . GLU A 1 99 ? -11.076 4.782 -4.142 1.00 80.75 99 GLU A C 1
ATOM 813 O O . GLU A 1 99 ? -11.447 5.433 -5.112 1.00 80.75 99 GLU A O 1
ATOM 818 N N . VAL A 1 100 ? -10.105 3.860 -4.212 1.00 74.56 100 VAL A N 1
ATOM 819 C CA . VAL A 1 100 ? -9.239 3.655 -5.391 1.00 74.56 100 VAL A CA 1
ATOM 820 C C . VAL A 1 100 ? -10.050 3.279 -6.631 1.00 74.56 100 VAL A C 1
ATOM 822 O O . VAL A 1 100 ? -9.875 3.868 -7.690 1.00 74.56 100 VAL A O 1
ATOM 825 N N . LEU A 1 101 ? -10.970 2.320 -6.495 1.00 67.25 101 LEU A N 1
ATOM 826 C CA . LEU A 1 101 ? -11.833 1.854 -7.589 1.00 67.25 101 LEU A CA 1
ATOM 827 C C . LEU A 1 101 ? -13.271 2.382 -7.471 1.00 67.25 101 LEU A C 1
ATOM 829 O O . LEU A 1 101 ? -14.196 1.835 -8.077 1.00 67.25 101 LEU A O 1
ATOM 833 N N . LYS A 1 102 ? -13.502 3.425 -6.663 1.00 75.50 102 LYS A N 1
ATOM 834 C CA . LYS A 1 102 ? -14.852 3.952 -6.442 1.00 75.50 102 LYS A CA 1
ATOM 835 C C . LYS A 1 102 ? -15.413 4.520 -7.744 1.00 75.50 102 LYS A C 1
ATOM 837 O O . LYS A 1 102 ? -14.917 5.507 -8.270 1.00 75.50 102 LYS A O 1
ATOM 842 N N . GLY A 1 103 ? -16.494 3.913 -8.230 1.00 70.88 103 GLY A N 1
ATOM 843 C CA . GLY A 1 103 ? -17.134 4.299 -9.492 1.00 70.88 103 GLY A CA 1
ATOM 844 C C . GLY A 1 103 ? -16.506 3.664 -10.737 1.00 70.88 103 GLY A C 1
ATOM 845 O O . GLY A 1 103 ? -17.060 3.813 -11.824 1.00 70.88 103 GLY A O 1
ATOM 846 N N . CYS A 1 104 ? -15.415 2.906 -10.595 1.00 71.06 104 CYS A N 1
ATOM 847 C CA . CYS A 1 104 ? -14.813 2.159 -11.692 1.00 71.06 104 CYS A CA 1
ATOM 848 C C . CYS A 1 104 ? -15.600 0.870 -11.976 1.00 71.06 104 CYS A C 1
ATOM 850 O O . CYS A 1 104 ? -16.066 0.187 -11.064 1.00 71.06 104 CYS A O 1
ATOM 852 N N . LYS A 1 105 ? -15.704 0.500 -13.257 1.00 73.44 105 LYS A N 1
ATOM 853 C CA . LYS A 1 105 ? -16.151 -0.830 -13.691 1.00 73.44 105 LYS A CA 1
ATOM 854 C C . LYS A 1 105 ? -14.938 -1.583 -14.219 1.00 73.44 105 LYS A C 1
ATOM 856 O O . LYS A 1 105 ? -14.424 -1.240 -15.277 1.00 73.44 105 LYS A O 1
ATOM 861 N N . VAL A 1 106 ? -14.473 -2.580 -13.473 1.00 72.62 106 VAL A N 1
ATOM 862 C CA . VAL A 1 106 ? -13.319 -3.399 -13.866 1.00 72.62 106 VAL A CA 1
ATOM 863 C C . VAL A 1 106 ? -13.785 -4.502 -14.814 1.00 72.62 106 VAL A C 1
ATOM 865 O O . VAL A 1 106 ? -14.748 -5.209 -14.521 1.00 72.62 106 VAL A O 1
ATOM 868 N N . VAL A 1 107 ? -13.110 -4.647 -15.955 1.00 70.81 107 VAL A N 1
ATOM 869 C CA . VAL A 1 107 ? -13.378 -5.699 -16.943 1.00 70.81 107 VAL A CA 1
ATOM 870 C C . VAL A 1 107 ? -12.082 -6.451 -17.214 1.00 70.81 107 VAL A C 1
ATOM 872 O O . VAL A 1 107 ? -11.092 -5.854 -17.619 1.00 70.81 107 VAL A O 1
ATOM 875 N N . PHE A 1 108 ? -12.095 -7.770 -17.034 1.00 73.44 108 PHE A N 1
ATOM 876 C CA . PHE A 1 108 ? -10.960 -8.630 -17.361 1.00 73.44 108 PHE A CA 1
ATOM 877 C C . PHE A 1 108 ? -11.163 -9.248 -18.745 1.00 73.44 108 PHE A C 1
ATOM 879 O O . PHE A 1 108 ? -12.015 -10.117 -18.926 1.00 73.44 108 PHE A O 1
ATOM 886 N N . SER A 1 109 ? -10.377 -8.822 -19.734 1.00 70.75 109 SER A N 1
ATOM 887 C CA . SER A 1 109 ? -10.419 -9.387 -21.087 1.00 70.75 109 SER A CA 1
ATOM 888 C C . SER A 1 109 ? -9.265 -10.360 -21.290 1.00 70.75 109 SER A C 1
ATOM 890 O O . SER A 1 109 ? -8.109 -9.976 -21.165 1.00 70.75 109 SER A O 1
ATOM 892 N N . ARG A 1 110 ? -9.573 -11.623 -21.616 1.00 70.44 110 ARG A N 1
ATOM 893 C CA . ARG A 1 110 ? -8.592 -12.686 -21.941 1.00 70.44 110 ARG A CA 1
ATOM 894 C C . ARG A 1 110 ? -7.617 -13.076 -20.814 1.00 70.44 110 ARG A C 1
ATOM 896 O O . ARG A 1 110 ? -6.729 -13.882 -21.055 1.00 70.44 110 ARG A O 1
ATOM 903 N N . ILE A 1 111 ? -7.812 -12.557 -19.602 1.00 69.12 111 ILE A N 1
ATOM 904 C CA . ILE A 1 111 ? -6.989 -12.857 -18.414 1.00 69.12 111 ILE A CA 1
ATOM 905 C C . ILE A 1 111 ? -7.634 -13.951 -17.555 1.00 69.12 111 ILE A C 1
ATOM 907 O O . ILE A 1 111 ? -6.948 -14.813 -17.012 1.00 69.12 111 ILE A O 1
ATOM 911 N N . ILE A 1 112 ? -8.966 -13.942 -17.454 1.00 68.31 112 ILE A N 1
ATOM 912 C CA . ILE A 1 112 ? -9.744 -14.973 -16.764 1.00 68.31 112 ILE A CA 1
ATOM 913 C C . ILE A 1 112 ? -10.343 -15.894 -17.836 1.00 68.31 112 ILE A C 1
ATOM 915 O O . ILE A 1 112 ? -11.089 -15.410 -18.694 1.00 68.31 112 ILE A O 1
ATOM 919 N N . PRO A 1 113 ? -10.017 -17.201 -17.848 1.00 72.38 113 PRO A N 1
ATOM 920 C CA . PRO A 1 113 ? -10.595 -18.143 -18.799 1.00 72.38 113 PRO A CA 1
ATOM 921 C C . PRO A 1 113 ? -12.126 -18.163 -18.706 1.00 72.38 113 PRO A C 1
ATOM 923 O O . PRO A 1 113 ? -12.694 -18.297 -17.627 1.00 72.38 113 PRO A O 1
ATOM 926 N N . SER A 1 114 ? -12.806 -18.106 -19.852 1.00 65.75 114 SER A N 1
ATOM 927 C CA . SER A 1 114 ? -14.266 -17.927 -19.961 1.00 65.75 114 SER A CA 1
ATOM 928 C C . SER A 1 114 ? -15.131 -19.051 -19.371 1.00 65.75 114 SER A C 1
ATOM 930 O O . SER A 1 114 ? -16.351 -18.923 -19.332 1.00 65.75 114 SER A O 1
ATOM 932 N N . LYS A 1 115 ? -14.525 -20.158 -18.928 1.00 67.56 115 LYS A N 1
ATOM 933 C CA . LYS A 1 115 ? -15.213 -21.335 -18.369 1.00 67.56 115 LYS A CA 1
ATOM 934 C C . LYS A 1 115 ? -14.955 -21.542 -16.872 1.00 67.56 115 LYS A C 1
ATOM 936 O O . LYS A 1 115 ? -15.332 -22.582 -16.340 1.00 67.56 115 LYS A O 1
ATOM 941 N N . VAL A 1 116 ? -14.293 -20.597 -16.207 1.00 68.44 116 VAL A N 1
ATOM 942 C CA . VAL A 1 116 ? -13.911 -20.703 -14.792 1.00 68.44 116 VAL A CA 1
ATOM 943 C C . VAL A 1 116 ? -14.578 -19.579 -14.000 1.00 68.44 116 VAL A C 1
ATOM 945 O O . VAL A 1 116 ? -14.764 -18.478 -14.515 1.00 68.44 116 VAL A O 1
ATOM 948 N N . GLN A 1 117 ? -14.965 -19.859 -12.753 1.00 68.88 117 GLN A N 1
ATOM 949 C CA . GLN A 1 117 ? -15.474 -18.833 -11.841 1.00 68.88 117 GLN A CA 1
ATOM 950 C C . GLN A 1 117 ? -14.386 -17.785 -11.581 1.00 68.88 117 GLN A C 1
ATOM 952 O O . GLN A 1 117 ? -13.295 -18.125 -11.118 1.00 68.88 117 GLN A O 1
ATOM 957 N N . ALA A 1 118 ? -14.691 -16.521 -11.880 1.00 66.50 118 ALA A N 1
ATOM 958 C CA . ALA A 1 118 ? -13.753 -15.405 -11.774 1.00 66.50 118 ALA A CA 1
ATOM 959 C C . ALA A 1 118 ? -13.223 -15.214 -10.342 1.00 66.50 118 ALA A C 1
ATOM 961 O O . ALA A 1 118 ? -12.046 -14.914 -10.165 1.00 66.50 118 ALA A O 1
ATOM 962 N N . ASP A 1 119 ? -14.056 -15.507 -9.345 1.00 68.81 119 ASP A N 1
ATOM 963 C CA . ASP A 1 119 ? -13.843 -15.303 -7.907 1.00 68.81 119 ASP A CA 1
ATOM 964 C C . ASP A 1 119 ? -12.587 -16.013 -7.363 1.00 68.81 119 ASP A C 1
ATOM 966 O O . ASP A 1 119 ? -11.986 -15.604 -6.368 1.00 68.81 119 ASP A O 1
ATOM 970 N N . ASN A 1 120 ? -12.140 -17.077 -8.038 1.00 69.56 120 ASN A N 1
ATOM 971 C CA . ASN A 1 120 ? -10.944 -17.824 -7.650 1.00 69.56 120 ASN A CA 1
ATOM 972 C C . ASN A 1 120 ? -9.645 -17.283 -8.264 1.00 69.56 120 ASN A C 1
ATOM 974 O O . ASN A 1 120 ? -8.563 -17.693 -7.835 1.00 69.56 120 ASN A O 1
ATOM 978 N N . HIS A 1 121 ? -9.721 -16.359 -9.223 1.00 72.25 121 HIS A N 1
ATOM 979 C CA . HIS A 1 121 ? -8.554 -15.828 -9.921 1.00 72.25 121 HIS A CA 1
ATOM 980 C C . HIS A 1 121 ? -7.911 -14.653 -9.175 1.00 72.25 121 HIS A C 1
ATOM 982 O O . HIS A 1 121 ? -8.583 -13.767 -8.653 1.00 72.25 121 HIS A O 1
ATOM 988 N N . HIS A 1 122 ? -6.577 -14.624 -9.161 1.00 72.19 122 HIS A N 1
ATOM 989 C CA . HIS A 1 122 ? -5.802 -13.608 -8.445 1.00 72.19 122 HIS A CA 1
ATOM 990 C C . HIS A 1 122 ? -6.127 -12.160 -8.875 1.00 72.19 122 HIS A C 1
ATOM 992 O O . HIS A 1 122 ? -6.399 -11.355 -7.986 1.00 72.19 122 HIS A O 1
ATOM 998 N N . PRO A 1 123 ? -6.245 -11.822 -10.180 1.00 71.31 123 PRO A N 1
ATOM 999 C CA . PRO A 1 123 ? -6.625 -10.469 -10.600 1.00 71.31 123 PRO A CA 1
ATOM 1000 C C . PRO A 1 123 ? -8.009 -10.038 -10.098 1.00 71.31 123 PRO A C 1
ATOM 1002 O O . PRO A 1 123 ? -8.206 -8.874 -9.756 1.00 71.31 123 PRO A O 1
ATOM 1005 N N . TRP A 1 124 ? -8.956 -10.979 -10.004 1.00 75.56 124 TRP A N 1
ATOM 1006 C CA . TRP A 1 124 ? -10.284 -10.711 -9.453 1.00 75.56 124 TRP A CA 1
ATOM 1007 C C . TRP A 1 124 ? -10.206 -10.377 -7.962 1.00 75.56 124 TRP A C 1
ATOM 1009 O O . TRP A 1 124 ? -10.698 -9.335 -7.536 1.00 75.56 124 TRP A O 1
ATOM 1019 N N . LYS A 1 125 ? -9.496 -11.203 -7.182 1.00 74.31 125 LYS A N 1
ATOM 1020 C CA . LYS A 1 125 ? -9.284 -10.974 -5.743 1.00 74.31 125 LYS A CA 1
ATOM 1021 C C . LYS A 1 125 ? -8.566 -9.653 -5.465 1.00 74.31 125 LYS A C 1
ATOM 1023 O O . LYS A 1 125 ? -8.928 -8.957 -4.523 1.00 74.31 125 LYS A O 1
ATOM 1028 N N . MET A 1 126 ? -7.594 -9.276 -6.296 1.00 73.81 126 MET A N 1
ATOM 1029 C CA . MET A 1 126 ? -6.912 -7.983 -6.183 1.00 73.81 126 MET A CA 1
ATOM 1030 C C . MET A 1 126 ? -7.857 -6.803 -6.427 1.00 73.81 126 MET A C 1
ATOM 1032 O O . MET A 1 126 ? -7.797 -5.818 -5.692 1.00 73.81 126 MET A O 1
ATOM 1036 N N . ALA A 1 127 ? -8.745 -6.903 -7.421 1.00 72.31 127 ALA A N 1
ATOM 1037 C CA . ALA A 1 127 ? -9.741 -5.870 -7.693 1.00 72.31 127 ALA A CA 1
ATOM 1038 C C . ALA A 1 127 ? -10.786 -5.764 -6.571 1.00 72.31 127 ALA A C 1
ATOM 1040 O O . ALA A 1 127 ? -11.149 -4.654 -6.186 1.00 72.31 127 ALA A O 1
ATOM 1041 N N . GLU A 1 128 ? -11.223 -6.887 -5.991 1.00 71.94 128 GLU A N 1
ATOM 1042 C CA . GLU A 1 128 ? -12.108 -6.893 -4.815 1.00 71.94 128 GLU A CA 1
ATOM 1043 C C . GLU A 1 128 ? -11.440 -6.283 -3.579 1.00 71.94 128 GLU A C 1
ATOM 1045 O O . GLU A 1 128 ? -12.074 -5.551 -2.818 1.00 71.94 128 GLU A O 1
ATOM 1050 N N . GLN A 1 129 ? -10.149 -6.556 -3.389 1.00 65.19 129 GLN A N 1
ATOM 1051 C CA . GLN A 1 129 ? -9.346 -6.009 -2.295 1.00 65.19 129 GLN A CA 1
ATOM 1052 C C . GLN A 1 129 ? -8.842 -4.584 -2.574 1.00 65.19 129 GLN A C 1
ATOM 1054 O O . GLN A 1 129 ? -8.285 -3.956 -1.670 1.00 65.19 129 GLN A O 1
ATOM 1059 N N . GLN A 1 130 ? -9.066 -4.073 -3.793 1.00 65.62 130 GLN A N 1
ATOM 1060 C CA . GLN A 1 130 ? -8.727 -2.720 -4.249 1.00 65.62 130 GLN A CA 1
ATOM 1061 C C . GLN A 1 130 ? -7.263 -2.374 -3.958 1.00 65.62 130 GLN A C 1
ATOM 1063 O O . GLN A 1 130 ? -6.930 -1.302 -3.444 1.00 65.62 130 GLN A O 1
ATOM 1068 N N . ILE A 1 131 ? -6.390 -3.342 -4.235 1.00 60.12 131 ILE A N 1
ATOM 1069 C CA . ILE A 1 131 ? -4.950 -3.189 -4.074 1.00 60.12 131 ILE A CA 1
ATOM 1070 C C . ILE A 1 131 ? -4.466 -2.185 -5.120 1.00 60.12 131 ILE A C 1
ATOM 1072 O O . ILE A 1 131 ? -4.875 -2.236 -6.280 1.00 60.12 131 ILE A O 1
ATOM 1076 N N . ILE A 1 132 ? -3.621 -1.248 -4.691 1.00 52.38 132 ILE A N 1
ATOM 1077 C CA . ILE A 1 132 ? -2.974 -0.289 -5.581 1.00 52.38 132 ILE A CA 1
ATOM 1078 C C . ILE A 1 132 ? -1.989 -1.086 -6.435 1.00 52.38 132 ILE A C 1
ATOM 1080 O O . ILE A 1 132 ? -0.920 -1.462 -5.965 1.00 52.38 132 ILE A O 1
ATOM 1084 N N . CYS A 1 133 ? -2.379 -1.405 -7.664 1.00 47.41 133 CYS A N 1
ATOM 1085 C CA . CYS A 1 133 ? -1.456 -1.925 -8.660 1.00 47.41 133 CYS A CA 1
ATOM 1086 C C . CYS A 1 133 ? -0.556 -0.769 -9.098 1.00 47.41 133 CYS A C 1
ATOM 1088 O O . CYS A 1 133 ? -1.071 0.283 -9.483 1.00 47.41 133 CYS A O 1
ATOM 1090 N N . GLY A 1 134 ? 0.760 -0.951 -9.057 1.00 43.06 134 GLY A N 1
ATOM 1091 C CA . GLY A 1 134 ? 1.632 -0.058 -9.802 1.00 43.06 134 GLY A CA 1
ATOM 1092 C C . GLY A 1 134 ? 1.534 -0.357 -11.300 1.00 43.06 134 GLY A C 1
ATOM 1093 O O . GLY A 1 134 ? 0.819 -1.251 -11.776 1.00 43.06 134 GLY A O 1
ATOM 1094 N N . GLU A 1 135 ? 2.181 0.493 -12.080 1.00 39.22 135 GLU A N 1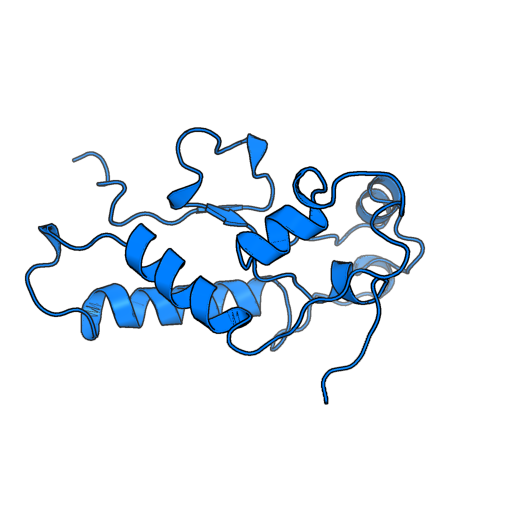
ATOM 1095 C CA . GLU A 1 135 ? 1.958 0.577 -13.520 1.00 39.22 135 GLU A CA 1
ATOM 1096 C C . GLU A 1 135 ? 2.409 -0.664 -14.305 1.00 39.22 135 GLU A C 1
ATOM 1098 O O . GLU A 1 135 ? 2.020 -0.837 -15.467 1.00 39.22 135 GLU A O 1
ATOM 1103 N N . SER A 1 136 ? 3.228 -1.530 -13.703 1.00 38.97 136 SER A N 1
ATOM 1104 C CA . SER A 1 136 ? 3.920 -2.608 -14.413 1.00 38.97 136 SER A CA 1
ATOM 1105 C C . SER A 1 136 ? 3.024 -3.814 -14.730 1.00 38.97 136 SER A C 1
ATOM 1107 O O . SER A 1 136 ? 3.206 -4.452 -15.768 1.00 38.97 136 SER A O 1
ATOM 1109 N N . ASN A 1 137 ? 1.986 -4.076 -13.927 1.00 34.59 137 ASN A N 1
ATOM 1110 C CA . ASN A 1 137 ? 1.100 -5.236 -14.119 1.00 34.59 137 ASN A CA 1
ATOM 1111 C C . ASN A 1 137 ? -0.217 -4.928 -14.857 1.00 34.59 137 ASN A C 1
ATOM 1113 O O . ASN A 1 137 ? -0.938 -5.843 -15.268 1.00 34.59 137 ASN A O 1
ATOM 1117 N N . LEU A 1 138 ? -0.542 -3.648 -15.062 1.00 39.94 138 LEU A N 1
ATOM 1118 C CA . LEU A 1 138 ? -1.789 -3.231 -15.716 1.00 39.94 138 LEU A CA 1
ATOM 1119 C C . LEU A 1 138 ? -1.644 -2.983 -17.225 1.00 39.94 138 LEU A C 1
ATOM 1121 O O . LEU A 1 138 ? -2.637 -3.074 -17.948 1.00 39.94 138 LEU A O 1
ATOM 1125 N N . LYS A 1 139 ? -0.432 -2.734 -17.745 1.00 33.31 139 LYS A N 1
ATOM 1126 C CA . LYS A 1 139 ? -0.241 -2.435 -19.181 1.00 33.31 139 LYS A CA 1
ATOM 1127 C C . LYS A 1 139 ? -0.535 -3.625 -20.107 1.00 33.31 139 LYS A C 1
ATOM 1129 O O . LYS A 1 139 ? -0.909 -3.412 -21.256 1.00 33.31 139 LYS A O 1
ATOM 1134 N N . THR A 1 140 ? -0.468 -4.862 -19.615 1.00 34.03 140 THR A N 1
ATOM 1135 C CA . THR A 1 140 ? -0.778 -6.074 -20.404 1.00 34.03 140 THR A CA 1
ATOM 1136 C C . THR A 1 140 ? -2.254 -6.498 -20.325 1.00 34.03 140 THR A C 1
ATOM 1138 O O . THR A 1 140 ? -2.670 -7.438 -21.001 1.00 34.03 140 THR A O 1
ATOM 1141 N N . SER A 1 141 ? -3.063 -5.773 -19.546 1.00 35.38 141 SER A N 1
ATOM 1142 C CA . SER A 1 141 ? -4.448 -6.102 -19.201 1.00 35.38 141 SER A CA 1
ATOM 1143 C C . SER A 1 141 ? -5.380 -4.915 -19.510 1.00 35.38 141 SER A C 1
ATOM 1145 O O . SER A 1 141 ? -5.849 -4.238 -18.606 1.00 35.38 141 SER A O 1
ATOM 1147 N N . PHE A 1 142 ? -5.596 -4.633 -20.803 1.00 42.81 142 PHE A N 1
ATOM 1148 C CA . PHE A 1 142 ? -6.551 -3.662 -21.398 1.00 42.81 142 PHE A CA 1
ATOM 1149 C C . PHE A 1 142 ? -7.885 -3.464 -20.606 1.00 42.81 142 PHE A C 1
ATOM 1151 O O . PHE A 1 142 ? -8.344 -4.416 -19.987 1.00 42.81 142 PHE A O 1
ATOM 1158 N N . LEU A 1 143 ? -8.692 -2.381 -20.658 1.00 37.47 143 LEU A N 1
ATOM 1159 C CA . LEU A 1 143 ? -8.882 -1.211 -21.545 1.00 37.47 143 LEU A CA 1
ATOM 1160 C C . LEU A 1 143 ? -9.917 -0.237 -20.909 1.00 37.47 143 LEU A C 1
ATOM 1162 O O . LEU A 1 143 ? -10.860 -0.696 -20.276 1.00 37.47 143 LEU A O 1
ATOM 1166 N N . SER A 1 144 ? -9.791 1.060 -21.230 1.00 32.53 144 SER A N 1
ATOM 1167 C CA . SER A 1 144 ? -10.816 2.128 -21.347 1.00 32.53 144 SER A CA 1
ATOM 1168 C C . SER A 1 144 ? -11.832 2.363 -20.214 1.00 32.53 144 SER A C 1
ATOM 1170 O O . SER A 1 144 ? -12.756 1.588 -19.982 1.00 32.53 144 SER A O 1
ATOM 1172 N N . VAL A 1 145 ? -11.750 3.564 -19.633 1.00 33.44 145 VAL A N 1
ATOM 1173 C CA . VAL A 1 145 ? -12.843 4.217 -18.902 1.00 33.44 145 VAL A CA 1
ATOM 1174 C C . VAL A 1 145 ? -13.451 5.274 -19.833 1.00 33.44 145 VAL A C 1
ATOM 1176 O O . VAL A 1 145 ? -12.713 6.062 -20.426 1.00 33.44 145 VAL A O 1
ATOM 1179 N N . LYS A 1 146 ? -14.776 5.251 -20.007 1.00 31.58 146 LYS A N 1
ATOM 1180 C CA . LYS A 1 146 ? -15.544 6.448 -20.377 1.00 31.58 146 LYS A CA 1
ATOM 1181 C C . LYS A 1 146 ? -15.797 7.256 -19.118 1.00 31.58 146 LYS A C 1
ATOM 1183 O O . LYS A 1 146 ? -16.155 6.605 -18.111 1.00 31.58 146 LYS A O 1
#

Radius of gyration: 17.53 Å; chains: 1; bounding box: 38×36×47 Å

Secondary structure (DSSP, 8-state):
-PPPGGG--EEES-GGGGTT-GGGEEE------SHHHHHHTT--SPPHHHHT--S-TTTSHHHHHHHHHHHHHHIIIIIS-S-GGG--HHHHHHHHHHHHTTT-----SSSS-TTS-GGGSHHHHHHHHT----HHHHTTS-----

InterPro domains:
  IPR039189 CTD phosphatase Fcp1 [PTHR23081] (4-129)